Protein AF-A0A1W9QT75-F1 (afdb_monomer)

Solvent-accessible surface area (backbone atoms only — not comparable to full-atom values): 4340 Å² total; per-residue (Å²): 94,64,94,74,76,40,79,60,47,53,72,60,53,75,54,72,38,73,35,87,77,43,47,76,41,83,77,37,40,63,91,74,36,58,68,61,50,55,46,36,76,68,42,72,39,70,84,81,61,95,83,65,46,71,66,58,50,52,50,51,52,51,57,56,61,64,72,76,112

Sequence (69 aa):
MKENNIFARRYFYPLISEFPPYNALPSAKQEFLPNAQKMAEQVICLPLYSEITEQALKKTCNVITKQNG

Secondary structure (DSSP, 8-state):
-GGGT---B-TT-S-GGGSTTGGGSGGGSGGG-HHHHHHHHH--BPP--TT--HHHHHHHHHHHHHTT-

Structure (mmCIF, N/CA/C/O backbone):
data_AF-A0A1W9QT75-F1
#
_entry.id   AF-A0A1W9QT75-F1
#
loop_
_atom_site.group_PDB
_atom_site.id
_atom_site.type_symbol
_atom_site.label_atom_id
_atom_site.label_alt_id
_atom_site.label_comp_id
_atom_site.label_asym_id
_atom_site.label_entity_id
_atom_site.label_seq_id
_atom_site.pdbx_PDB_ins_code
_atom_site.Cartn_x
_atom_site.Cartn_y
_atom_site.Cartn_z
_atom_site.occupancy
_atom_site.B_iso_or_equiv
_atom_site.auth_seq_id
_atom_site.auth_comp_id
_atom_site.auth_asym_id
_atom_site.auth_atom_id
_atom_site.pdbx_PDB_model_num
ATOM 1 N N . MET A 1 1 ? -5.151 -10.007 9.700 1.00 77.19 1 MET A N 1
ATOM 2 C CA . MET A 1 1 ? -6.199 -8.972 9.471 1.00 77.19 1 MET A CA 1
ATOM 3 C C . MET A 1 1 ? -7.554 -9.526 9.026 1.00 77.19 1 MET A C 1
ATOM 5 O O . MET A 1 1 ? -8.530 -9.227 9.703 1.00 77.19 1 MET A O 1
ATOM 9 N N . LYS A 1 2 ? -7.652 -10.339 7.957 1.00 80.44 2 LYS A N 1
ATOM 10 C CA . LYS A 1 2 ? -8.941 -10.909 7.495 1.00 80.44 2 LYS A CA 1
ATOM 11 C C . LYS A 1 2 ? -9.702 -11.679 8.582 1.00 80.44 2 LYS A C 1
ATOM 13 O O . LYS A 1 2 ? -10.883 -11.437 8.772 1.00 80.44 2 LYS A O 1
ATOM 18 N N . GLU A 1 3 ? -9.004 -12.498 9.364 1.00 85.44 3 GLU A N 1
ATOM 19 C CA . GLU A 1 3 ? -9.562 -13.239 10.514 1.00 85.44 3 GLU A CA 1
ATOM 20 C C . GLU A 1 3 ? -10.171 -12.331 11.595 1.00 85.44 3 GLU A C 1
ATOM 22 O O . GLU A 1 3 ? -11.022 -12.746 12.369 1.00 85.44 3 GLU A O 1
ATOM 27 N N . ASN A 1 4 ? -9.756 -11.062 11.639 1.00 83.19 4 ASN A N 1
ATOM 28 C CA . ASN A 1 4 ? -10.273 -10.061 12.566 1.00 83.19 4 ASN A CA 1
ATOM 29 C C . ASN A 1 4 ? -11.387 -9.199 11.940 1.00 83.19 4 ASN A C 1
ATOM 31 O O . ASN A 1 4 ? -11.762 -8.181 12.527 1.00 83.19 4 ASN A O 1
ATOM 35 N N . ASN A 1 5 ? -11.919 -9.581 10.773 1.00 84.81 5 ASN A N 1
ATOM 36 C CA . ASN A 1 5 ? -12.876 -8.800 9.980 1.00 84.81 5 ASN A CA 1
ATOM 37 C C . ASN A 1 5 ? -12.347 -7.403 9.593 1.00 84.81 5 ASN A C 1
ATOM 39 O O . ASN A 1 5 ? -13.103 -6.438 9.521 1.00 84.81 5 ASN A O 1
ATOM 43 N N . ILE A 1 6 ? -11.032 -7.285 9.363 1.00 88.06 6 ILE A N 1
ATOM 44 C CA . ILE A 1 6 ? -10.386 -6.061 8.868 1.00 88.06 6 ILE A CA 1
ATOM 45 C C . ILE A 1 6 ? -10.001 -6.286 7.404 1.00 88.06 6 ILE A C 1
ATOM 47 O O . ILE A 1 6 ? -9.086 -7.057 7.098 1.00 88.06 6 ILE A O 1
ATOM 51 N N . PHE A 1 7 ? -10.698 -5.601 6.498 1.00 88.56 7 PHE A N 1
ATOM 52 C CA . PHE A 1 7 ? -10.508 -5.713 5.049 1.00 88.56 7 PHE A CA 1
ATOM 53 C C . PHE A 1 7 ? -9.484 -4.696 4.535 1.00 88.56 7 PHE A C 1
ATOM 55 O O . PHE A 1 7 ? -9.825 -3.736 3.846 1.00 88.56 7 PHE A O 1
ATOM 62 N N . ALA A 1 8 ? -8.218 -4.906 4.889 1.00 89.75 8 ALA A N 1
ATOM 63 C CA . ALA A 1 8 ? -7.113 -4.128 4.339 1.00 89.75 8 ALA A CA 1
ATOM 64 C C . ALA A 1 8 ? -6.855 -4.479 2.863 1.00 89.75 8 ALA A C 1
ATOM 66 O O . ALA A 1 8 ? -7.093 -5.609 2.420 1.00 89.75 8 ALA A O 1
ATOM 67 N N . ARG A 1 9 ? -6.349 -3.507 2.105 1.00 90.31 9 ARG A N 1
ATOM 68 C CA . ARG A 1 9 ? -5.972 -3.653 0.689 1.00 90.31 9 ARG A CA 1
ATOM 69 C C . ARG A 1 9 ? -4.483 -3.374 0.518 1.00 90.31 9 ARG A C 1
ATOM 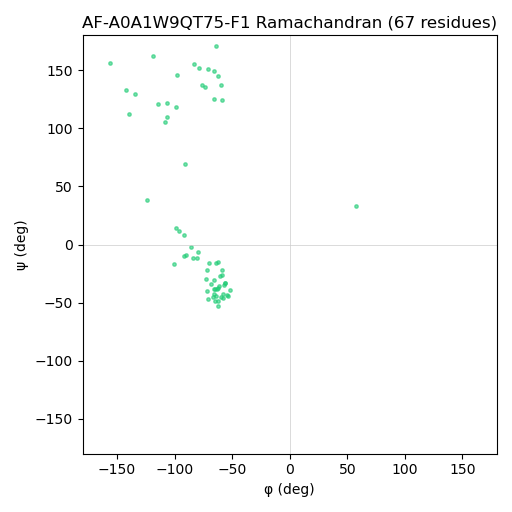71 O O . ARG A 1 9 ? -3.873 -2.776 1.392 1.00 90.31 9 ARG A O 1
ATOM 78 N N . ARG A 1 10 ? -3.886 -3.791 -0.595 1.00 88.88 10 ARG A N 1
ATOM 79 C CA . ARG A 1 10 ? -2.516 -3.397 -0.956 1.00 88.88 10 ARG A CA 1
ATOM 80 C C . ARG A 1 10 ? -2.603 -2.428 -2.122 1.00 88.88 10 ARG A C 1
ATOM 82 O O . ARG A 1 10 ? -2.917 -2.862 -3.228 1.00 88.88 10 ARG A O 1
ATOM 89 N N . TYR A 1 11 ? -2.389 -1.138 -1.870 1.00 89.38 11 TYR A N 1
ATOM 90 C CA . TYR A 1 11 ? -2.301 -0.146 -2.938 1.00 89.38 11 TYR A CA 1
ATOM 91 C C . TYR A 1 11 ? -0.895 0.456 -3.010 1.00 89.38 11 TYR A C 1
ATOM 93 O O . TYR A 1 11 ? -0.440 1.025 -2.028 1.00 89.38 11 TYR A O 1
ATOM 101 N N . PHE A 1 12 ? -0.176 0.363 -4.128 1.00 86.38 12 PHE A N 1
ATOM 102 C CA . PHE A 1 12 ? -0.486 -0.397 -5.350 1.00 86.38 12 PHE A CA 1
ATOM 103 C C . PHE A 1 12 ? 0.414 -1.629 -5.437 1.00 86.38 12 PHE A C 1
ATOM 105 O O . PHE A 1 12 ? 1.634 -1.509 -5.415 1.00 86.38 12 PHE A O 1
ATOM 112 N N . TYR A 1 13 ? -0.213 -2.806 -5.496 1.00 89.56 13 TYR A N 1
ATOM 113 C CA . TYR A 1 13 ? 0.454 -4.083 -5.731 1.00 89.56 13 TYR A CA 1
ATOM 114 C C . TYR A 1 13 ? -0.425 -4.971 -6.625 1.00 89.56 13 TYR A C 1
ATOM 116 O O . TYR A 1 13 ? -1.606 -5.149 -6.294 1.00 89.56 13 TYR A O 1
ATOM 124 N N . PRO A 1 14 ? 0.124 -5.609 -7.673 1.00 91.94 14 PRO A N 1
ATOM 125 C CA . PRO A 1 14 ? 1.489 -5.460 -8.204 1.00 91.94 14 PRO A CA 1
ATOM 126 C C . PRO A 1 14 ? 1.773 -4.048 -8.773 1.00 91.94 14 PRO A C 1
ATOM 128 O O . PRO A 1 14 ? 0.860 -3.222 -8.869 1.00 91.94 14 PRO A O 1
ATOM 131 N N . LEU A 1 15 ? 3.029 -3.736 -9.104 1.00 93.69 15 LEU A N 1
ATOM 132 C CA . LEU A 1 15 ? 3.407 -2.465 -9.735 1.00 93.69 15 LEU A CA 1
ATOM 133 C C . LEU A 1 15 ? 2.811 -2.353 -11.141 1.00 93.69 15 LEU A C 1
ATOM 135 O O . LEU A 1 15 ? 2.702 -3.341 -11.858 1.00 93.69 15 LEU A O 1
ATOM 139 N N . ILE A 1 16 ? 2.512 -1.131 -11.598 1.00 94.56 16 ILE A N 1
ATOM 140 C CA . ILE A 1 16 ? 2.021 -0.904 -12.972 1.00 94.56 16 ILE A CA 1
ATOM 141 C C . ILE A 1 16 ? 2.982 -1.448 -14.044 1.00 94.56 16 ILE A C 1
ATOM 143 O O . ILE A 1 16 ? 2.538 -1.943 -15.075 1.00 94.56 16 ILE A O 1
ATOM 147 N N . SER A 1 17 ? 4.290 -1.412 -13.772 1.00 94.69 17 SER A N 1
ATOM 148 C CA . SER A 1 17 ? 5.344 -1.953 -14.635 1.00 94.69 17 SER A CA 1
ATOM 149 C C . SER A 1 17 ? 5.271 -3.471 -14.811 1.00 94.69 17 SER A C 1
ATOM 151 O O . SER A 1 17 ? 5.887 -3.995 -15.726 1.00 94.69 17 SER A O 1
ATOM 153 N N . GLU A 1 18 ? 4.523 -4.186 -13.973 1.00 93.44 18 GLU A N 1
ATOM 154 C CA . GLU A 1 18 ? 4.336 -5.638 -14.074 1.00 93.44 18 GLU A CA 1
ATOM 155 C C . GLU A 1 18 ? 3.127 -6.005 -14.952 1.00 93.44 18 GLU A C 1
ATOM 157 O O . GLU A 1 18 ? 2.954 -7.167 -15.323 1.00 93.44 18 GLU A O 1
ATOM 162 N N . PHE A 1 19 ? 2.315 -5.020 -15.351 1.00 94.69 19 PHE A N 1
ATOM 163 C CA . PHE A 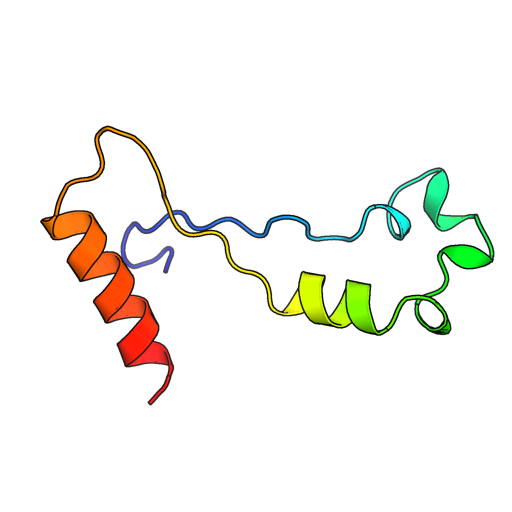1 19 ? 1.140 -5.226 -16.194 1.00 94.69 19 PHE A CA 1
ATOM 164 C C . PHE A 1 19 ? 1.416 -4.926 -17.675 1.00 94.69 19 PHE A C 1
ATOM 166 O O . PHE A 1 19 ? 2.152 -3.988 -17.995 1.00 94.69 19 PHE A O 1
ATOM 173 N N . PRO A 1 20 ? 0.781 -5.657 -18.610 1.00 93.81 20 PRO A N 1
ATOM 174 C CA . PRO A 1 20 ? 0.765 -5.273 -20.016 1.00 93.81 20 PRO A CA 1
ATOM 175 C C . PRO A 1 20 ? 0.074 -3.914 -20.241 1.00 93.81 20 PRO A C 1
ATOM 177 O O . PRO A 1 20 ? -0.917 -3.618 -19.570 1.00 93.81 20 PRO A O 1
ATOM 180 N N . PRO A 1 21 ? 0.540 -3.098 -21.204 1.00 93.56 21 PRO A N 1
ATOM 181 C CA . PRO A 1 21 ? 1.703 -3.331 -22.068 1.00 93.56 21 PRO A CA 1
ATOM 182 C C . PRO A 1 21 ? 3.041 -2.888 -21.442 1.00 93.56 21 PRO A C 1
ATOM 184 O O . PRO A 1 21 ? 4.090 -3.040 -22.064 1.00 93.56 21 PRO A O 1
ATOM 187 N N . TYR A 1 22 ? 3.024 -2.312 -20.238 1.00 94.00 22 TYR A N 1
ATOM 188 C CA . TYR A 1 22 ? 4.187 -1.674 -19.616 1.00 94.00 22 TYR A CA 1
ATOM 189 C C . TYR A 1 22 ? 5.312 -2.653 -19.281 1.00 94.00 22 TYR A C 1
ATOM 191 O O . TYR A 1 22 ? 6.479 -2.279 -19.365 1.00 94.00 22 TYR A O 1
ATOM 199 N N . ASN A 1 23 ? 4.977 -3.905 -18.977 1.00 93.75 23 ASN A N 1
ATOM 200 C CA . ASN A 1 23 ? 5.952 -4.951 -18.666 1.00 93.75 23 ASN A CA 1
ATOM 201 C C . ASN A 1 23 ? 6.915 -5.304 -19.812 1.00 93.75 23 ASN A C 1
ATOM 203 O O . ASN A 1 23 ? 7.944 -5.927 -19.564 1.00 93.75 23 ASN A O 1
ATOM 207 N N . ALA A 1 24 ? 6.620 -4.888 -21.047 1.00 95.12 24 ALA A N 1
ATOM 208 C CA . ALA A 1 24 ? 7.507 -5.076 -22.193 1.00 95.12 24 ALA A CA 1
ATOM 209 C C . ALA A 1 24 ? 8.590 -3.986 -22.314 1.00 95.12 24 ALA A C 1
ATOM 211 O O . ALA A 1 24 ? 9.517 -4.123 -23.113 1.00 95.12 24 ALA A O 1
ATOM 212 N N . LEU A 1 25 ? 8.486 -2.888 -21.557 1.00 95.12 25 LEU A N 1
ATOM 213 C CA . LEU A 1 25 ? 9.440 -1.784 -21.639 1.00 95.12 25 LEU A CA 1
ATOM 214 C C . LEU A 1 25 ? 10.753 -2.148 -20.926 1.00 95.12 25 LEU A C 1
ATOM 216 O O . LEU A 1 25 ? 10.713 -2.639 -19.799 1.00 95.12 25 LEU A O 1
ATOM 220 N N . PRO A 1 26 ? 11.935 -1.835 -21.492 1.00 93.31 26 PRO A N 1
ATOM 221 C CA . PRO A 1 26 ? 13.208 -2.073 -20.810 1.00 93.31 26 PRO A CA 1
ATOM 222 C C . PRO A 1 26 ? 13.295 -1.401 -19.434 1.00 93.31 26 PRO A C 1
ATOM 224 O O . PRO A 1 26 ? 13.892 -1.960 -18.521 1.00 93.31 26 PRO A O 1
ATOM 227 N N . SER A 1 27 ? 12.663 -0.234 -19.269 1.00 93.44 27 SER A N 1
ATOM 228 C CA . SER A 1 27 ? 12.590 0.503 -18.001 1.00 93.44 27 SER A CA 1
ATOM 229 C C . SER A 1 27 ? 11.703 -0.156 -16.941 1.00 93.44 27 SER A C 1
ATOM 231 O O . SER A 1 27 ? 11.802 0.202 -15.772 1.00 93.44 27 SER A O 1
ATOM 233 N N . ALA A 1 28 ? 10.851 -1.111 -17.321 1.00 94.19 28 ALA A N 1
ATOM 234 C CA . ALA A 1 28 ? 9.994 -1.848 -16.397 1.00 94.19 28 ALA A CA 1
ATOM 235 C C . ALA A 1 28 ? 10.735 -2.975 -15.662 1.00 94.19 28 ALA A C 1
ATOM 237 O O . ALA A 1 28 ? 10.166 -3.587 -14.757 1.00 94.19 28 ALA A O 1
ATOM 238 N N . LYS A 1 29 ? 11.997 -3.254 -16.025 1.00 93.19 29 LYS A N 1
ATOM 239 C CA . LYS A 1 29 ? 12.804 -4.256 -15.328 1.00 93.19 29 LYS A CA 1
ATOM 240 C C . LYS A 1 29 ? 12.965 -3.889 -13.859 1.00 93.19 29 LYS A C 1
ATOM 242 O O . LYS A 1 29 ? 13.274 -2.754 -13.500 1.00 93.19 29 LYS A O 1
ATOM 247 N N . GLN A 1 30 ? 12.837 -4.912 -13.029 1.00 88.00 30 GLN A N 1
ATOM 248 C CA . GLN A 1 30 ? 12.923 -4.839 -11.579 1.00 88.00 30 GLN A CA 1
ATOM 249 C C . GLN A 1 30 ? 14.198 -4.130 -11.079 1.00 88.00 30 GLN A C 1
ATOM 251 O O . GLN A 1 30 ? 14.140 -3.326 -10.151 1.00 88.00 30 GLN A O 1
ATOM 256 N N . GLU A 1 31 ? 15.335 -4.366 -11.744 1.00 93.88 31 GLU A N 1
ATOM 257 C CA . GLU A 1 31 ? 16.633 -3.744 -11.438 1.00 93.88 31 GLU A CA 1
ATOM 258 C C . GLU A 1 31 ? 16.619 -2.205 -11.510 1.00 93.88 31 GLU A C 1
ATOM 260 O O . GLU A 1 31 ? 17.391 -1.553 -10.809 1.00 93.88 31 GLU A O 1
ATOM 265 N N . PHE A 1 32 ? 15.715 -1.614 -12.300 1.00 95.19 32 PHE A N 1
ATOM 266 C CA . PHE A 1 32 ? 15.561 -0.161 -12.424 1.00 95.19 32 PHE A CA 1
ATOM 267 C C . PHE A 1 32 ? 14.534 0.427 -11.452 1.00 95.19 32 PHE A C 1
ATOM 269 O O . PHE A 1 32 ? 14.449 1.648 -11.314 1.00 95.19 32 PHE A O 1
ATOM 276 N N . LEU A 1 33 ? 13.767 -0.418 -10.757 1.00 95.06 33 LEU A N 1
ATOM 277 C CA . LEU A 1 33 ? 12.656 -0.018 -9.892 1.00 95.06 33 LEU A CA 1
ATOM 278 C C . LEU A 1 33 ? 12.777 -0.535 -8.437 1.00 95.06 33 LEU A C 1
ATOM 280 O O . LEU A 1 33 ? 11.749 -0.847 -7.828 1.00 95.06 33 LEU A O 1
ATOM 284 N N . PRO A 1 34 ? 13.976 -0.575 -7.812 1.00 94.81 34 PRO A N 1
ATOM 285 C CA . PRO A 1 34 ? 14.165 -1.232 -6.514 1.00 94.81 34 PRO A CA 1
ATOM 286 C C . PRO A 1 34 ? 13.334 -0.592 -5.390 1.00 94.81 34 PRO A C 1
ATOM 288 O O . PRO A 1 34 ? 12.772 -1.285 -4.544 1.00 94.81 34 PRO A O 1
ATOM 291 N N . ASN A 1 35 ? 13.198 0.737 -5.395 1.00 95.44 35 ASN A N 1
ATOM 292 C CA . ASN A 1 35 ? 12.403 1.454 -4.393 1.00 95.44 35 ASN A CA 1
ATOM 293 C C . ASN A 1 35 ? 10.899 1.235 -4.584 1.00 95.44 35 ASN A C 1
ATOM 295 O O . ASN A 1 35 ? 10.172 1.076 -3.604 1.00 95.44 35 ASN A O 1
ATOM 299 N N . ALA A 1 36 ? 10.434 1.228 -5.836 1.00 94.12 36 ALA A N 1
ATOM 300 C CA . A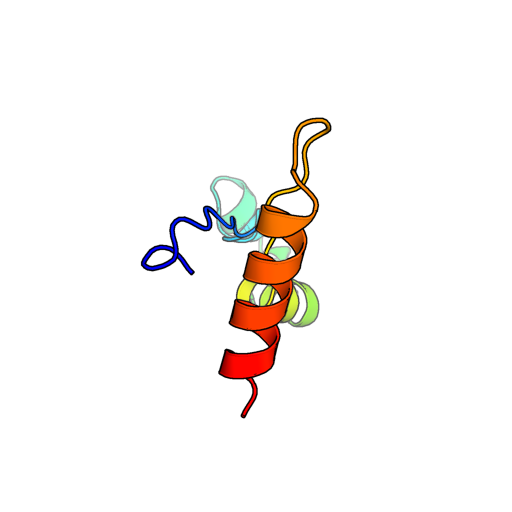LA A 1 36 ? 9.025 1.016 -6.144 1.00 94.12 36 ALA A CA 1
ATOM 301 C C . ALA A 1 36 ? 8.601 -0.399 -5.745 1.00 94.12 36 ALA A C 1
ATOM 303 O O . ALA A 1 36 ? 7.564 -0.569 -5.108 1.00 94.12 36 ALA A O 1
ATOM 304 N N . GLN A 1 37 ? 9.438 -1.395 -6.041 1.00 93.50 37 GLN A N 1
ATOM 305 C CA . GLN A 1 37 ? 9.164 -2.777 -5.675 1.00 93.50 37 GLN A CA 1
ATOM 306 C C . GLN A 1 37 ? 9.141 -2.956 -4.160 1.00 93.50 37 GLN A C 1
ATOM 308 O O . GLN A 1 37 ? 8.170 -3.487 -3.624 1.00 93.50 37 GLN A O 1
ATOM 313 N N . LYS A 1 38 ? 10.158 -2.433 -3.463 1.00 94.06 38 LYS A N 1
ATOM 314 C CA . LYS A 1 38 ? 10.202 -2.466 -2.000 1.00 94.06 38 LYS A CA 1
ATOM 315 C C . LYS A 1 38 ? 8.925 -1.879 -1.393 1.00 94.06 38 LYS A C 1
ATOM 317 O O . LYS A 1 38 ? 8.360 -2.460 -0.473 1.00 94.06 38 LYS A O 1
ATOM 322 N N . MET A 1 39 ? 8.453 -0.744 -1.912 1.00 94.25 39 MET A N 1
ATOM 323 C CA . MET A 1 39 ? 7.226 -0.119 -1.422 1.00 94.25 39 MET A CA 1
ATOM 324 C C . MET A 1 39 ? 5.986 -0.972 -1.722 1.00 94.25 39 MET A C 1
ATOM 326 O O . MET A 1 39 ? 5.164 -1.176 -0.833 1.00 94.25 39 MET A O 1
ATOM 330 N N . ALA A 1 40 ? 5.855 -1.503 -2.940 1.00 94.00 40 ALA A N 1
ATOM 331 C CA . ALA A 1 40 ? 4.72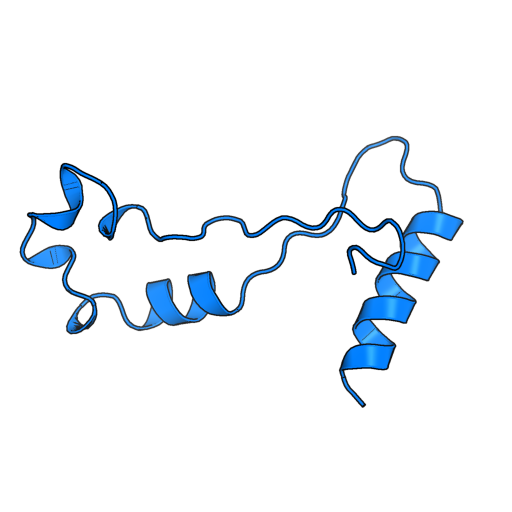3 -2.343 -3.329 1.00 94.00 40 ALA A CA 1
ATOM 332 C C . ALA A 1 40 ? 4.623 -3.630 -2.487 1.00 94.00 40 ALA A C 1
ATOM 334 O O . ALA A 1 40 ? 3.522 -4.069 -2.157 1.00 94.00 40 ALA A O 1
ATOM 335 N N . GLU A 1 41 ? 5.759 -4.214 -2.101 1.00 92.06 41 GLU A N 1
ATOM 336 C CA . GLU A 1 41 ? 5.822 -5.404 -1.242 1.00 92.06 41 GLU A CA 1
ATOM 337 C C . GLU A 1 41 ? 5.471 -5.109 0.224 1.00 92.06 41 GLU A C 1
ATO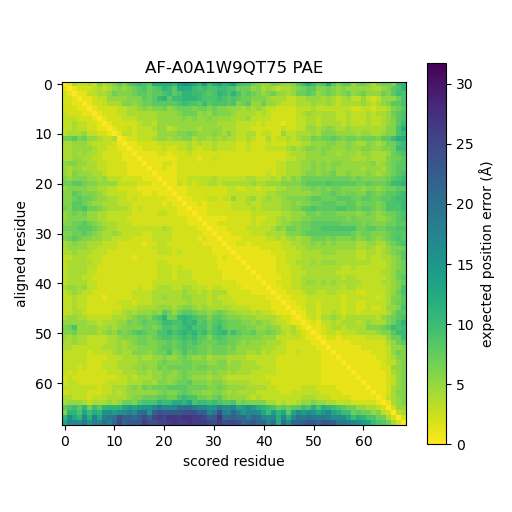M 339 O O . GLU A 1 41 ? 4.947 -5.981 0.918 1.00 92.06 41 GLU A O 1
ATOM 344 N N . GLN A 1 42 ? 5.737 -3.889 0.700 1.00 92.75 42 GLN A N 1
ATOM 345 C CA . GLN A 1 42 ? 5.584 -3.507 2.109 1.00 92.75 42 GLN A CA 1
ATOM 346 C C . GLN A 1 42 ? 4.291 -2.736 2.412 1.00 92.75 42 GLN A C 1
ATOM 348 O O . GLN A 1 42 ? 3.899 -2.625 3.575 1.00 92.75 42 GLN A O 1
ATOM 353 N N . VAL A 1 43 ? 3.619 -2.188 1.398 1.00 92.69 43 VAL A N 1
ATOM 354 C CA . VAL A 1 43 ? 2.450 -1.328 1.600 1.00 92.69 43 VAL A CA 1
ATOM 355 C C . VAL A 1 43 ? 1.209 -2.115 2.026 1.00 92.69 43 VAL A C 1
ATOM 357 O O . VAL A 1 43 ? 0.828 -3.129 1.436 1.00 92.69 43 VAL A O 1
ATOM 360 N N . ILE A 1 44 ? 0.512 -1.583 3.028 1.00 92.00 44 ILE A N 1
ATOM 361 C CA . ILE A 1 44 ? -0.821 -2.026 3.422 1.00 92.00 44 ILE A CA 1
ATOM 362 C C . ILE A 1 44 ? -1.721 -0.812 3.648 1.00 92.00 44 ILE A C 1
ATOM 364 O O . ILE A 1 44 ? -1.379 0.130 4.358 1.00 92.00 44 ILE A O 1
ATOM 368 N N . CYS A 1 45 ? -2.891 -0.832 3.027 1.00 91.81 45 CYS A N 1
ATOM 369 C CA . CYS A 1 45 ? -3.920 0.185 3.154 1.00 91.81 45 CYS A CA 1
ATOM 370 C C . CYS A 1 45 ? -4.971 -0.294 4.141 1.00 91.81 45 CYS A C 1
ATOM 372 O O . CYS A 1 45 ? -5.646 -1.307 3.923 1.00 91.81 45 CYS A O 1
ATOM 374 N N . LEU A 1 46 ? -5.110 0.457 5.224 1.00 91.88 46 LEU A N 1
ATOM 375 C CA . LEU A 1 46 ? -6.087 0.188 6.264 1.00 91.88 46 LEU A CA 1
ATOM 376 C C . LEU A 1 46 ? -7.458 0.755 5.875 1.00 91.88 46 LEU A C 1
ATOM 378 O O . LEU A 1 46 ? -7.526 1.696 5.081 1.00 91.88 46 LEU A O 1
ATOM 382 N N . PRO A 1 47 ? -8.554 0.203 6.422 1.00 88.19 47 PRO A N 1
ATOM 383 C CA . PRO A 1 47 ? -9.879 0.761 6.200 1.00 88.19 47 PRO A CA 1
ATOM 384 C C . PRO A 1 47 ? -9.953 2.217 6.677 1.00 88.19 47 PRO A C 1
ATOM 386 O O . PRO A 1 47 ? -9.668 2.506 7.837 1.00 88.19 47 PRO A O 1
ATOM 389 N N . LEU A 1 48 ? -10.356 3.114 5.777 1.00 85.94 48 LEU A N 1
ATOM 390 C CA . LEU A 1 48 ? -10.567 4.531 6.054 1.00 85.94 48 LEU A CA 1
ATOM 391 C C . LEU A 1 48 ? -11.828 4.986 5.312 1.00 85.94 48 LEU A C 1
ATOM 393 O O . LEU A 1 48 ? -11.863 4.978 4.083 1.00 85.94 48 LEU A O 1
ATOM 397 N N . TYR A 1 49 ? -12.875 5.321 6.058 1.00 88.12 49 TYR A N 1
ATOM 398 C CA . TYR A 1 49 ? -14.160 5.805 5.548 1.00 88.12 49 TYR A CA 1
ATOM 399 C C . TYR A 1 49 ? -14.864 6.613 6.645 1.00 88.12 49 TYR A C 1
ATOM 401 O O . TYR A 1 49 ? -14.572 6.428 7.824 1.00 88.12 49 TYR A O 1
ATOM 409 N N . SER A 1 50 ? -15.773 7.516 6.271 1.00 89.69 50 SER A N 1
ATOM 410 C CA . SER A 1 50 ? -16.408 8.477 7.192 1.00 89.69 50 SER A CA 1
ATOM 411 C C . SER A 1 50 ? -17.196 7.833 8.337 1.00 89.69 50 SER A C 1
ATOM 413 O O . SER A 1 50 ? -17.318 8.422 9.403 1.00 89.69 50 SER A O 1
ATOM 415 N N . GLU A 1 51 ? -17.711 6.625 8.129 1.00 93.06 51 GLU A N 1
ATOM 416 C CA . GLU A 1 51 ? -18.523 5.882 9.103 1.00 93.06 51 GLU A CA 1
ATOM 417 C C . GLU A 1 51 ? -17.694 4.952 10.006 1.00 93.06 51 GLU A C 1
ATOM 419 O O . GLU A 1 51 ? -18.248 4.136 10.746 1.00 93.06 51 GLU A O 1
ATOM 424 N N . ILE A 1 52 ? -16.358 5.022 9.947 1.00 91.12 52 ILE A N 1
ATOM 425 C CA . ILE A 1 52 ? -15.513 4.169 10.783 1.00 91.12 52 ILE A CA 1
ATOM 426 C C . ILE A 1 52 ? -15.692 4.533 12.259 1.00 91.12 52 ILE A C 1
ATOM 428 O O . ILE A 1 52 ? -15.508 5.675 12.677 1.00 91.12 52 ILE A O 1
ATOM 432 N N . THR A 1 53 ? -16.041 3.542 13.074 1.00 93.00 53 THR A N 1
ATOM 433 C CA . THR A 1 53 ? -16.216 3.753 14.511 1.00 93.00 53 THR A CA 1
ATOM 434 C C . THR A 1 53 ? -14.869 3.789 15.225 1.00 93.00 53 THR A C 1
ATOM 436 O O . THR A 1 53 ? -13.913 3.110 14.837 1.00 93.00 53 THR A O 1
ATOM 439 N N . GLU A 1 54 ? -14.796 4.517 16.340 1.00 93.31 54 GLU A N 1
ATOM 440 C CA . GLU A 1 54 ? -13.598 4.549 17.189 1.00 93.31 54 GLU A CA 1
ATOM 441 C C . GLU A 1 54 ? -13.196 3.137 17.660 1.00 93.31 54 GLU A C 1
ATOM 443 O O . GLU A 1 54 ? -12.014 2.802 17.739 1.00 93.31 54 GLU A O 1
ATOM 448 N N . GLN A 1 55 ? -14.180 2.266 17.913 1.00 92.31 55 GLN A N 1
ATOM 449 C CA . GLN A 1 55 ? -13.944 0.868 18.270 1.00 92.31 55 GLN A CA 1
ATOM 450 C C . GLN A 1 55 ? -13.275 0.087 17.130 1.00 92.31 55 GLN A C 1
ATOM 452 O O . GLN A 1 55 ? -12.318 -0.653 17.374 1.00 92.31 55 GLN A O 1
ATOM 457 N N . ALA A 1 56 ? -13.743 0.255 15.888 1.00 90.75 56 ALA A N 1
ATOM 458 C CA . ALA A 1 56 ? -13.140 -0.374 14.715 1.00 90.75 56 ALA A CA 1
ATOM 459 C C . ALA A 1 56 ? -11.717 0.151 14.459 1.00 90.75 56 ALA A C 1
ATOM 461 O O . ALA A 1 56 ? -10.817 -0.635 14.141 1.00 90.75 56 ALA A O 1
ATOM 462 N N . LEU A 1 57 ? -11.489 1.450 14.672 1.00 91.81 57 LEU A N 1
ATOM 463 C CA . LEU A 1 57 ? -10.167 2.068 14.585 1.00 91.81 57 LEU A CA 1
ATOM 464 C C . LEU A 1 57 ? -9.205 1.474 15.624 1.00 91.81 57 LEU A C 1
ATOM 466 O O . LEU A 1 57 ? -8.155 0.947 15.260 1.00 91.81 57 LEU A O 1
ATOM 470 N N . LYS A 1 58 ? -9.593 1.464 16.908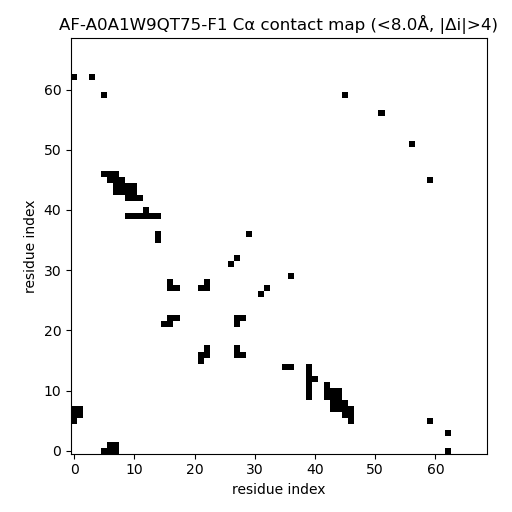 1.00 92.69 58 LYS A N 1
ATOM 471 C CA . LYS A 1 58 ? -8.792 0.876 17.998 1.00 92.69 58 LYS A CA 1
ATOM 472 C C . LYS A 1 58 ? -8.490 -0.597 17.752 1.00 92.69 58 LYS A C 1
ATOM 474 O O . LYS A 1 58 ? -7.355 -1.027 17.938 1.00 92.69 58 LYS A O 1
ATOM 479 N N . LYS A 1 59 ? -9.478 -1.372 17.292 1.00 92.25 59 LYS A N 1
ATOM 480 C CA . LYS A 1 59 ? -9.279 -2.776 16.910 1.00 92.25 59 LYS A CA 1
ATOM 481 C C . LYS A 1 59 ? -8.221 -2.904 15.815 1.00 92.25 59 LYS A C 1
ATOM 483 O O . LYS A 1 59 ? -7.333 -3.743 15.936 1.00 92.25 59 LYS A O 1
ATOM 488 N N . THR A 1 60 ? -8.297 -2.068 14.781 1.00 92.00 60 THR A N 1
ATOM 489 C CA . THR A 1 60 ? -7.339 -2.075 13.669 1.00 92.00 60 THR A CA 1
ATOM 490 C C . THR A 1 60 ? -5.926 -1.757 14.149 1.00 92.00 60 THR A C 1
ATOM 492 O O . THR A 1 60 ? -5.015 -2.537 13.878 1.00 92.00 60 THR A O 1
ATOM 495 N N . CYS A 1 61 ? -5.751 -0.695 14.940 1.00 92.31 61 CYS A N 1
ATOM 496 C CA . CYS A 1 61 ? -4.454 -0.343 15.522 1.00 92.31 61 CYS A CA 1
ATOM 497 C C . CYS A 1 61 ? -3.898 -1.468 16.405 1.00 92.31 61 CYS A C 1
ATOM 499 O O . CYS A 1 61 ? -2.742 -1.846 16.246 1.00 92.31 61 CYS A O 1
ATOM 501 N N . ASN A 1 62 ? -4.726 -2.057 17.273 1.00 92.31 62 ASN A N 1
ATOM 502 C CA . ASN A 1 62 ? -4.315 -3.141 18.169 1.00 92.31 62 ASN A CA 1
ATOM 503 C C . ASN A 1 62 ? -3.875 -4.402 17.419 1.00 92.31 62 ASN A C 1
ATOM 505 O O . ASN A 1 62 ? -2.949 -5.081 17.850 1.00 92.31 62 ASN A O 1
ATOM 509 N N . VAL A 1 63 ? -4.546 -4.747 16.317 1.00 90.62 63 VAL A N 1
ATOM 510 C CA . VAL A 1 63 ? -4.152 -5.898 15.492 1.00 90.62 63 VAL A CA 1
ATOM 511 C C . VAL A 1 63 ? -2.794 -5.650 14.837 1.00 90.62 63 VAL A C 1
ATOM 513 O O . VAL A 1 63 ? -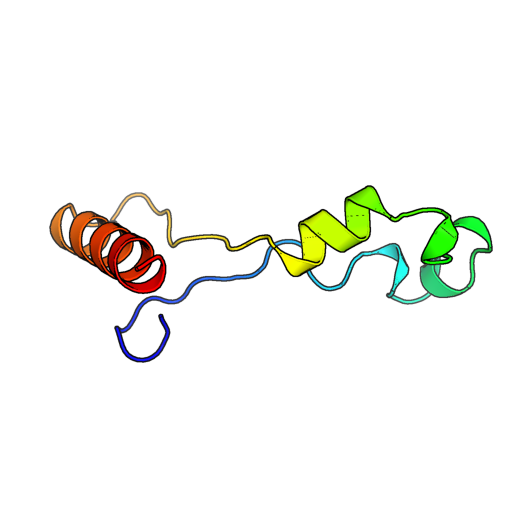1.990 -6.571 14.771 1.00 90.62 63 VAL A O 1
ATOM 516 N N . ILE A 1 64 ? -2.512 -4.423 14.394 1.00 89.19 64 ILE A N 1
ATOM 517 C CA . ILE A 1 64 ? -1.231 -4.073 13.760 1.00 89.19 64 ILE A CA 1
ATOM 518 C C . ILE A 1 64 ? -0.096 -4.069 14.779 1.00 89.19 64 ILE A C 1
ATOM 520 O O . ILE A 1 64 ? 0.955 -4.649 14.531 1.00 89.19 64 ILE A O 1
ATOM 524 N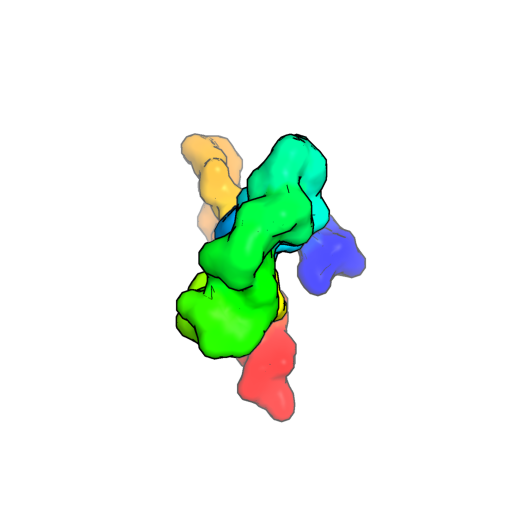 N . THR A 1 65 ? -0.299 -3.439 15.936 1.00 89.06 65 THR A N 1
ATOM 525 C CA . THR A 1 65 ? 0.749 -3.318 16.955 1.00 89.06 65 THR A CA 1
ATOM 526 C C . THR A 1 65 ? 1.086 -4.659 17.598 1.00 89.06 65 THR A C 1
ATOM 528 O O . THR A 1 65 ? 2.252 -4.904 17.885 1.00 89.06 65 THR A O 1
ATOM 531 N N . LYS A 1 66 ? 0.105 -5.559 17.761 1.00 75.44 66 LYS A N 1
ATOM 532 C CA . LYS A 1 66 ? 0.340 -6.923 18.263 1.00 75.44 66 LYS A CA 1
ATOM 533 C C . LYS A 1 66 ? 1.044 -7.849 17.272 1.00 75.44 66 LYS A C 1
ATOM 535 O O . LYS A 1 66 ? 1.594 -8.845 17.710 1.00 75.44 66 LYS A O 1
ATOM 540 N N . GLN A 1 67 ? 1.004 -7.570 15.969 1.00 61.06 67 GLN A N 1
ATOM 541 C CA . GLN A 1 67 ? 1.735 -8.374 14.977 1.00 61.06 67 GLN A CA 1
ATOM 542 C C . GLN A 1 67 ? 3.226 -8.016 14.883 1.00 61.06 67 GLN A C 1
ATOM 544 O O . GLN A 1 67 ? 3.976 -8.761 14.264 1.00 61.06 67 GLN A O 1
ATOM 549 N N . ASN A 1 68 ? 3.648 -6.904 15.495 1.00 56.31 68 ASN A N 1
ATOM 550 C CA . ASN A 1 68 ? 5.031 -6.418 15.475 1.00 56.31 68 ASN A CA 1
ATOM 551 C C . ASN A 1 68 ? 5.837 -6.778 16.742 1.00 56.31 68 ASN A C 1
ATOM 553 O O . ASN A 1 68 ? 6.891 -6.183 16.969 1.00 56.31 68 ASN A O 1
ATOM 557 N N . GLY A 1 69 ? 5.344 -7.702 17.572 1.00 42.72 69 GLY A N 1
ATOM 558 C CA . GLY A 1 69 ? 6.065 -8.280 18.713 1.00 42.72 69 GLY A CA 1
ATOM 559 C C . GLY A 1 69 ? 6.113 -9.792 18.595 1.00 42.72 69 GLY A C 1
ATOM 560 O O . GLY A 1 69 ? 7.142 -10.361 19.008 1.00 42.72 69 GLY A O 1
#

pLDDT: mean 89.47, std 8.81, range [42.72, 95.44]

Mean predicted aligned error: 4.76 Å

Radius of gyration: 16.19 Å; Cα contacts (8 Å,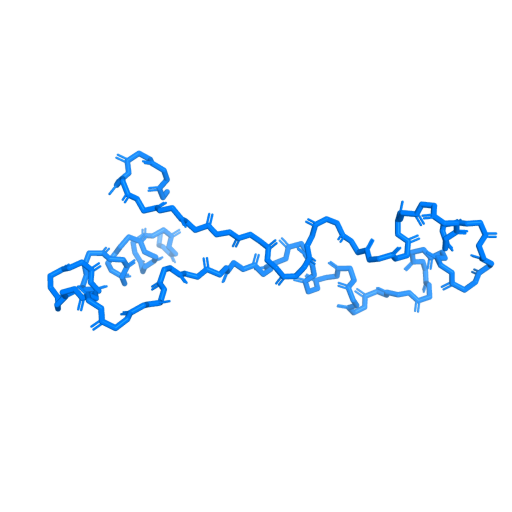 |Δi|>4): 49; chains: 1; bounding box: 35×22×41 Å

Foldseek 3Di:
DVVLVWDKDQPPPPDPCVDPPNVVDPCSDCVNCVVVRVNSVPGIGGDDDPPQDPVNVVSRVVVVVVVVD